Protein AF-A0AAQ3QT84-F1 (afdb_monomer_lite)

InterPro domains:
  IPR000823 Plant peroxidase [PR00461] (2-17)
  IPR000823 Plant peroxidase [PR00461] (18-35)
  IPR000823 Plant peroxidase [PR00461] (58-71)
  IPR000823 Plant peroxidase [PTHR31517] (7-84)
  IPR002016 Haem peroxidase [PF00141] (6-48)
  IPR002016 Haem peroxidase [PS50873] (1-84)
  IPR010255 Haem peroxidase superfamily [SSF48113] (5-84)

Sequence (84 aa):
MDPGTGSKDRFDNSYYQSLLKHKGFFTSDQTLLATLATSKKVQKFASNAVVFKSMFAPSMIKMGNIGVHTGSNGEIRANCRMAN

Secondary structure (DSSP, 8-state):
--TTSS-TTS-STHHHHHHHTT--SSHHHHHTTSSHHHHHHHHHHHH-HHHHHHHHHHHHHHHHTTT---TTSS---SSTTS--

Radius of gyration: 17.9 Å; chains: 1; bounding box: 41×25×48 Å

Organism: NCBI:txid4628

pLDDT: mean 93.01, std 12.01, range [43.31, 98.62]

Structure (mmCIF, N/CA/C/O backbone):
data_AF-A0AAQ3QT84-F1
#
_entry.id   AF-A0AAQ3QT84-F1
#
loop_
_atom_site.group_PDB
_atom_site.id
_atom_site.type_symbol
_atom_site.label_atom_id
_atom_site.label_alt_id
_atom_site.label_comp_id
_atom_site.label_asym_id
_atom_site.label_entity_id
_atom_site.label_seq_id
_atom_site.pdbx_PDB_ins_code
_atom_site.Cartn_x
_atom_site.Cartn_y
_atom_site.Cartn_z
_atom_site.occupancy
_atom_site.B_iso_or_equiv
_atom_site.auth_seq_id
_atom_site.auth_comp_id
_atom_site.auth_asym_id
_atom_site.auth_atom_id
_atom_site.pdbx_PDB_model_num
ATOM 1 N N . MET A 1 1 ? 5.038 -1.798 13.601 1.00 50.12 1 MET A N 1
ATOM 2 C CA . MET A 1 1 ? 4.269 -3.041 13.813 1.00 50.12 1 MET A CA 1
ATOM 3 C C .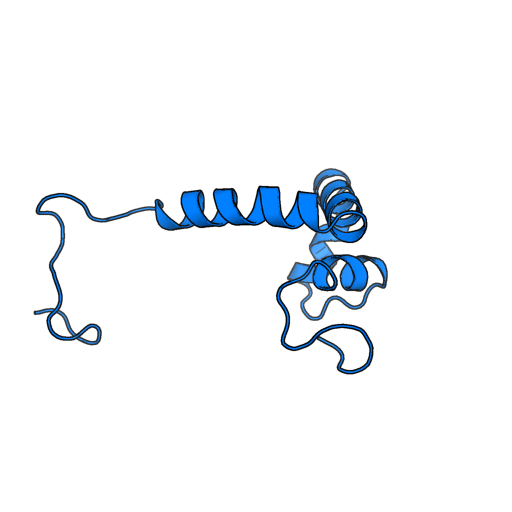 MET A 1 1 ? 4.580 -3.542 15.215 1.00 50.12 1 MET A C 1
ATOM 5 O O . MET A 1 1 ? 5.680 -4.025 15.445 1.00 50.12 1 MET A O 1
ATOM 9 N N . ASP A 1 2 ? 3.669 -3.318 16.162 1.00 43.31 2 ASP A N 1
ATOM 10 C CA . ASP A 1 2 ? 3.771 -3.825 17.538 1.00 43.31 2 ASP A CA 1
ATOM 11 C C . ASP A 1 2 ? 3.710 -5.368 17.524 1.00 43.31 2 ASP A C 1
ATOM 13 O O . ASP A 1 2 ? 2.766 -5.926 16.956 1.00 43.31 2 ASP A O 1
ATOM 17 N N . PRO A 1 3 ? 4.685 -6.073 18.126 1.00 51.19 3 PRO A N 1
ATOM 18 C CA . PRO A 1 3 ? 4.696 -7.524 18.235 1.00 51.19 3 PRO A CA 1
ATOM 19 C C . PRO A 1 3 ? 3.464 -8.193 18.841 1.00 51.19 3 PRO A C 1
ATOM 21 O O . PRO A 1 3 ? 3.317 -9.403 18.665 1.00 51.19 3 PRO A O 1
ATOM 24 N N . GLY A 1 4 ? 2.633 -7.455 19.580 1.00 54.41 4 GLY A N 1
ATOM 25 C CA . GLY A 1 4 ? 1.567 -8.022 20.404 1.00 54.41 4 GLY A CA 1
ATOM 26 C C . GLY A 1 4 ? 0.237 -8.295 19.700 1.00 54.41 4 GLY A C 1
ATOM 27 O O . GLY A 1 4 ? -0.625 -8.940 20.289 1.00 54.41 4 GLY A O 1
ATOM 28 N N . THR A 1 5 ? 0.016 -7.820 18.469 1.00 56.69 5 THR A N 1
ATOM 29 C CA . THR A 1 5 ? -1.297 -7.951 17.808 1.00 56.69 5 THR A CA 1
ATOM 30 C C . THR A 1 5 ? -1.182 -8.105 16.288 1.00 56.69 5 THR A C 1
ATOM 32 O O . THR A 1 5 ? -1.201 -7.107 15.578 1.00 56.69 5 THR A O 1
ATOM 35 N N . GLY A 1 6 ? -1.140 -9.341 15.775 1.00 61.22 6 GLY A N 1
ATOM 36 C CA . GLY A 1 6 ? -1.304 -9.631 14.339 1.00 61.22 6 GLY A CA 1
ATOM 37 C C . GLY A 1 6 ? -0.012 -9.895 13.559 1.00 61.22 6 GLY A C 1
ATOM 38 O O . GLY A 1 6 ? 1.089 -9.599 14.011 1.00 61.22 6 GLY A O 1
ATOM 39 N N . SER A 1 7 ? -0.168 -10.559 12.413 1.00 69.31 7 SER A N 1
ATOM 40 C CA . SER A 1 7 ? 0.852 -11.387 11.773 1.00 69.31 7 SER A CA 1
ATOM 41 C C . SER A 1 7 ? 2.041 -10.617 11.191 1.00 69.31 7 SER A C 1
ATOM 43 O O . SER A 1 7 ? 2.019 -10.218 10.030 1.00 69.31 7 SER A O 1
ATOM 45 N N . LYS A 1 8 ? 3.122 -10.511 11.970 1.00 76.56 8 LYS A N 1
ATOM 46 C CA . LYS A 1 8 ? 4.401 -9.896 11.567 1.00 76.56 8 LYS A CA 1
ATOM 47 C C . LYS A 1 8 ? 4.897 -10.335 10.185 1.00 76.56 8 LYS A C 1
ATOM 49 O O . LYS A 1 8 ? 5.393 -9.504 9.434 1.00 76.56 8 LYS A O 1
ATOM 54 N N . ASP A 1 9 ? 4.686 -11.609 9.854 1.00 86.25 9 ASP A N 1
ATOM 55 C CA . ASP A 1 9 ? 5.267 -12.244 8.669 1.00 86.25 9 ASP A CA 1
ATOM 56 C C . ASP A 1 9 ? 4.207 -12.733 7.667 1.00 86.25 9 ASP A C 1
ATOM 58 O O . ASP A 1 9 ? 4.501 -13.557 6.802 1.00 86.25 9 ASP A O 1
ATOM 62 N N . ARG A 1 10 ? 2.949 -12.269 7.768 1.00 89.62 10 ARG A N 1
ATOM 63 C CA . ARG A 1 10 ? 1.916 -12.607 6.767 1.00 89.62 10 ARG A CA 1
ATOM 64 C C . ARG A 1 10 ? 1.383 -11.362 6.097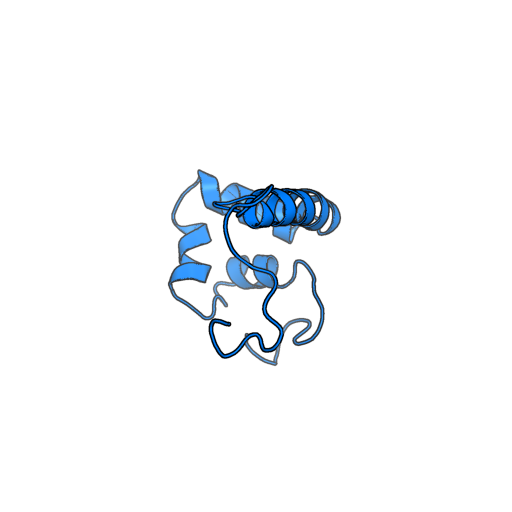 1.00 89.62 10 ARG A C 1
ATOM 66 O O . ARG A 1 10 ? 1.124 -10.342 6.725 1.00 89.62 10 ARG A O 1
ATOM 73 N N . PHE A 1 11 ? 1.138 -11.510 4.804 1.00 92.50 11 PHE A N 1
ATOM 74 C CA . PHE A 1 11 ? 0.459 -10.505 4.015 1.00 92.50 11 PHE A CA 1
ATOM 75 C C . PHE A 1 11 ? -1.061 -10.647 4.178 1.00 92.50 11 PHE A C 1
ATOM 77 O O . PHE A 1 11 ? -1.713 -11.469 3.523 1.00 92.50 11 PHE A O 1
ATOM 84 N N . ASP A 1 12 ? -1.631 -9.853 5.077 1.00 93.44 12 ASP A N 1
ATOM 85 C CA . ASP A 1 12 ? -3.062 -9.826 5.363 1.00 93.44 12 ASP A CA 1
ATOM 86 C C . ASP A 1 12 ? -3.567 -8.395 5.633 1.00 93.44 12 ASP A C 1
ATOM 88 O O . ASP A 1 12 ? -2.859 -7.408 5.437 1.00 93.44 12 ASP A O 1
ATOM 92 N N . ASN A 1 13 ? -4.836 -8.265 6.021 1.00 95.50 13 ASN A N 1
ATOM 93 C CA . ASN A 1 13 ? -5.455 -6.973 6.305 1.00 95.50 13 ASN A CA 1
ATOM 94 C C . ASN A 1 13 ? -5.309 -6.525 7.773 1.00 95.50 13 ASN A C 1
ATOM 96 O O . ASN A 1 13 ? -5.923 -5.524 8.157 1.00 95.50 13 ASN A O 1
ATOM 100 N N . SER A 1 14 ? -4.501 -7.215 8.590 1.00 94.50 14 SER A N 1
ATOM 101 C CA . SER A 1 14 ? -4.238 -6.826 9.984 1.00 94.50 14 SER A CA 1
ATOM 102 C C . SER A 1 14 ? -3.566 -5.455 10.085 1.00 94.50 14 SER A C 1
ATOM 104 O O . SER A 1 14 ? -3.781 -4.742 11.068 1.00 94.50 14 SER A O 1
ATOM 106 N N . TYR A 1 15 ? -2.859 -5.024 9.031 1.00 94.81 15 TYR A N 1
ATOM 107 C CA . TYR A 1 15 ? -2.406 -3.641 8.857 1.00 94.81 15 TYR A CA 1
ATOM 108 C C . TYR A 1 15 ? -3.560 -2.646 9.060 1.00 94.81 15 TYR A C 1
ATOM 110 O O . TYR A 1 15 ? -3.515 -1.829 9.977 1.00 94.81 15 TYR A O 1
ATOM 118 N N . TYR A 1 16 ? -4.649 -2.768 8.290 1.00 96.88 16 TYR A N 1
ATOM 119 C CA . TYR A 1 16 ? -5.797 -1.857 8.382 1.00 96.88 16 TYR A CA 1
ATOM 120 C C . TYR A 1 16 ? -6.560 -1.998 9.703 1.00 96.88 16 TYR A C 1
ATOM 122 O O . TYR A 1 16 ? -7.039 -1.001 10.241 1.00 96.88 16 TYR A O 1
ATOM 130 N N . GLN A 1 17 ? -6.640 -3.210 10.263 1.00 96.31 17 GLN A N 1
ATOM 131 C CA . GLN A 1 17 ? -7.222 -3.428 11.594 1.00 96.31 17 GLN A CA 1
ATOM 132 C C . GLN A 1 17 ? -6.419 -2.717 12.693 1.00 96.31 17 GLN A C 1
ATOM 134 O O . GLN A 1 17 ? -7.000 -2.225 13.659 1.00 96.31 17 GLN A O 1
ATOM 139 N N . SER A 1 18 ? -5.097 -2.631 12.540 1.00 94.94 18 SER A N 1
ATOM 140 C CA . SER A 1 18 ? -4.215 -1.929 13.477 1.00 94.94 18 SER A CA 1
ATOM 141 C C . SER A 1 18 ? -4.384 -0.413 13.386 1.00 94.94 18 SER A C 1
ATOM 143 O O . SER A 1 18 ? -4.399 0.253 14.420 1.00 94.94 18 SER A O 1
ATOM 145 N N . LEU A 1 19 ? -4.610 0.134 12.185 1.00 96.75 19 LEU A N 1
ATOM 146 C CA . LEU A 1 19 ? -4.913 1.563 12.014 1.00 96.75 19 LEU A CA 1
ATOM 147 C C . LEU A 1 19 ? -6.187 1.966 12.761 1.00 96.75 19 LEU A C 1
ATOM 149 O O . LEU A 1 19 ? -6.191 2.986 13.446 1.00 96.75 19 LEU A O 1
ATOM 153 N N . LEU A 1 20 ? -7.241 1.140 12.696 1.00 97.12 20 LEU A N 1
ATOM 154 C CA . LEU A 1 20 ? -8.492 1.372 13.436 1.00 97.12 20 LEU A CA 1
ATOM 155 C C . LEU A 1 20 ? -8.311 1.337 14.962 1.00 97.12 20 LEU A C 1
ATOM 157 O O . LEU A 1 20 ? -9.125 1.902 15.682 1.00 97.12 20 LEU A O 1
ATOM 161 N N . LYS A 1 21 ? -7.245 0.698 15.456 1.00 96.69 21 LYS A N 1
ATOM 162 C CA . LYS A 1 21 ? -6.857 0.679 16.876 1.00 96.69 21 LYS A CA 1
ATOM 163 C C . LYS A 1 21 ? -5.848 1.777 17.231 1.00 96.69 21 LYS A C 1
ATOM 165 O O . LYS A 1 21 ? -5.257 1.717 18.303 1.00 96.69 21 LYS A O 1
ATOM 170 N N . HIS A 1 22 ? -5.610 2.731 16.329 1.00 95.81 22 HIS A N 1
ATOM 171 C CA . HIS A 1 22 ? -4.588 3.772 16.467 1.00 95.81 22 HIS A CA 1
ATOM 172 C C . HIS A 1 22 ? -3.173 3.223 16.725 1.00 95.81 22 HIS A C 1
ATOM 174 O O . HIS A 1 22 ? -2.358 3.854 17.392 1.00 95.81 22 HIS A O 1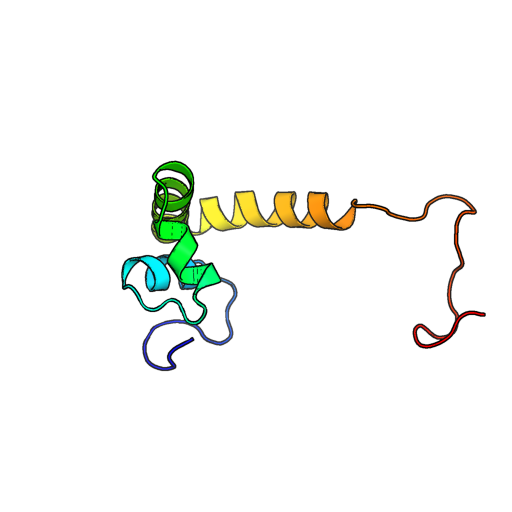
ATOM 180 N N . LYS A 1 23 ? -2.876 2.034 16.182 1.00 94.56 23 LYS A N 1
ATOM 181 C CA . LYS A 1 23 ? -1.566 1.369 16.261 1.00 94.56 23 LYS A CA 1
ATOM 182 C C . LYS A 1 23 ? -0.754 1.498 14.961 1.00 94.56 23 LYS A C 1
ATOM 184 O O . LYS A 1 23 ? 0.069 0.630 14.662 1.00 94.56 23 LYS A O 1
ATOM 189 N N . GLY A 1 24 ? -1.001 2.534 14.154 1.00 92.50 24 GLY A N 1
ATOM 190 C CA . GLY A 1 24 ? -0.142 2.860 13.010 1.00 92.50 24 GLY A CA 1
ATOM 191 C C . GLY A 1 24 ? 1.280 3.164 13.484 1.00 92.50 24 GLY A C 1
ATOM 192 O O . GLY A 1 24 ? 1.456 3.845 14.489 1.00 92.50 24 GLY A O 1
ATOM 193 N N . PHE A 1 25 ? 2.297 2.624 12.806 1.00 90.56 25 PHE A N 1
ATOM 194 C CA . PHE A 1 25 ? 3.684 2.813 13.243 1.00 90.56 25 PHE A CA 1
ATOM 195 C C . PHE A 1 25 ? 4.240 4.151 12.766 1.00 90.56 25 PHE A C 1
ATOM 197 O O . PHE A 1 25 ? 4.862 4.875 13.538 1.00 90.56 25 PHE A O 1
ATOM 204 N N . PHE A 1 26 ? 3.993 4.491 11.502 1.00 95.88 26 PHE A N 1
ATOM 205 C CA . PHE A 1 26 ? 4.374 5.781 10.951 1.00 95.88 26 PHE A CA 1
ATOM 206 C C . PHE A 1 26 ? 3.209 6.769 10.994 1.00 95.88 26 PHE A C 1
ATOM 208 O O . PHE A 1 26 ? 2.038 6.400 10.875 1.00 95.88 26 PHE A O 1
ATOM 215 N N . THR A 1 27 ? 3.530 8.061 11.057 1.00 97.56 27 THR A N 1
ATOM 216 C CA . THR A 1 27 ? 2.536 9.135 10.914 1.00 97.56 27 THR A CA 1
ATOM 217 C C . THR A 1 27 ? 1.766 9.017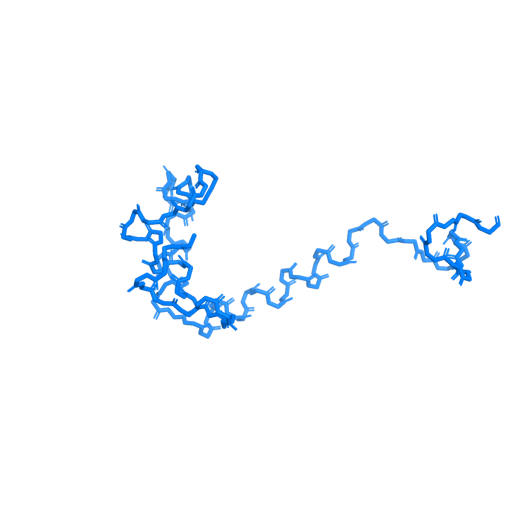 9.598 1.00 97.56 27 THR A C 1
ATOM 219 O O . THR A 1 27 ? 0.554 9.227 9.571 1.00 97.56 27 THR A O 1
ATOM 222 N N . SER A 1 28 ? 2.437 8.626 8.509 1.00 97.94 28 SER A N 1
ATOM 223 C CA . SER A 1 28 ? 1.810 8.396 7.202 1.00 97.94 28 SER A CA 1
ATOM 224 C C . SER A 1 28 ? 0.756 7.284 7.236 1.00 97.94 28 SER A C 1
ATOM 226 O O . SER A 1 28 ? -0.286 7.431 6.599 1.00 97.94 28 SER A O 1
ATOM 228 N N . ASP A 1 29 ? 0.971 6.223 8.022 1.00 97.50 29 ASP A N 1
ATOM 229 C CA . ASP A 1 29 ? -0.007 5.145 8.202 1.00 97.50 29 ASP A CA 1
ATOM 230 C C . ASP A 1 29 ? -1.263 5.670 8.898 1.00 97.50 29 ASP A C 1
ATOM 232 O O . ASP A 1 29 ? -2.388 5.495 8.425 1.00 97.50 29 ASP A O 1
ATOM 236 N N . GLN A 1 30 ? -1.073 6.358 10.025 1.00 98.12 30 GLN A N 1
ATOM 237 C CA . GLN A 1 30 ? -2.185 6.844 10.836 1.00 98.12 30 GLN A CA 1
ATOM 238 C C . GLN A 1 30 ? -2.969 7.960 10.126 1.00 98.12 30 GLN A C 1
ATOM 240 O O . GLN A 1 30 ? -4.182 8.088 10.313 1.00 98.12 30 GLN A O 1
ATOM 245 N N . THR A 1 31 ? -2.308 8.708 9.237 1.00 98.50 31 THR A N 1
ATOM 246 C CA . THR A 1 31 ? -2.923 9.750 8.397 1.00 98.50 31 THR A CA 1
ATOM 247 C C . THR A 1 31 ? -3.976 9.184 7.439 1.00 98.50 31 THR A C 1
ATOM 249 O O . THR A 1 31 ? -4.886 9.906 7.034 1.00 98.50 31 THR A O 1
ATOM 252 N N . LEU A 1 32 ? -3.967 7.879 7.139 1.00 98.25 32 LEU A N 1
ATOM 253 C CA . LEU A 1 32 ? -5.031 7.247 6.345 1.00 98.25 32 LEU A CA 1
ATOM 254 C C . LEU A 1 32 ? -6.420 7.370 6.994 1.00 98.25 32 LEU A C 1
ATOM 256 O O . LEU A 1 32 ? -7.428 7.248 6.297 1.00 98.25 32 LEU A O 1
ATOM 260 N N . LEU A 1 33 ? -6.502 7.659 8.294 1.00 98.38 33 LEU A N 1
ATOM 261 C CA . LEU A 1 33 ? -7.763 7.931 8.986 1.00 98.38 33 LEU A CA 1
ATOM 262 C C . LEU A 1 33 ? -8.162 9.416 9.018 1.00 98.38 33 LEU A C 1
ATOM 264 O O . LEU A 1 33 ? -9.277 9.717 9.434 1.00 98.38 33 LEU A O 1
ATOM 268 N N . ALA A 1 34 ? -7.311 10.332 8.546 1.00 97.94 34 ALA A N 1
ATOM 269 C CA . ALA A 1 34 ? -7.521 11.777 8.674 1.00 97.94 34 ALA A CA 1
ATOM 270 C C . ALA A 1 34 ? -8.650 12.334 7.790 1.00 97.94 34 ALA A C 1
ATOM 272 O O . ALA A 1 34 ? -9.236 13.361 8.116 1.00 97.94 34 ALA A O 1
ATOM 273 N N . THR A 1 35 ? -8.973 11.674 6.673 1.00 98.38 35 THR A N 1
ATOM 274 C CA . THR A 1 35 ? -10.039 12.122 5.762 1.00 98.38 35 THR A CA 1
ATOM 275 C C . THR A 1 35 ? -11.133 11.074 5.632 1.00 98.38 35 THR A C 1
ATOM 277 O O . THR A 1 35 ? -10.866 9.873 5.689 1.00 98.38 35 THR A O 1
ATOM 280 N N . LEU A 1 36 ? -12.368 11.514 5.371 1.00 98.12 36 LEU A N 1
ATOM 281 C CA . LEU A 1 36 ? -13.505 10.612 5.158 1.00 98.12 36 LEU A CA 1
ATOM 282 C C . LEU A 1 36 ? -13.279 9.648 3.980 1.00 98.12 36 LEU A C 1
ATOM 284 O O . LEU A 1 36 ? -13.724 8.501 4.008 1.00 98.12 36 LEU A O 1
ATOM 288 N N . ALA A 1 37 ? -12.594 10.107 2.931 1.00 97.88 37 ALA A N 1
ATOM 289 C CA . ALA A 1 37 ? -12.347 9.310 1.735 1.00 97.88 37 ALA A CA 1
ATOM 290 C C . ALA A 1 37 ? -11.393 8.137 2.011 1.00 97.88 37 ALA A C 1
ATOM 292 O O . ALA A 1 37 ? -11.631 7.016 1.552 1.00 97.88 37 ALA A O 1
ATOM 293 N N . THR A 1 38 ? -10.317 8.381 2.760 1.00 98.12 38 THR A N 1
ATOM 294 C CA . THR A 1 38 ? -9.321 7.357 3.092 1.00 98.12 38 THR A CA 1
ATOM 295 C C . THR A 1 38 ? -9.784 6.482 4.254 1.00 98.12 38 THR A C 1
ATOM 297 O O . THR A 1 38 ? -9.640 5.262 4.176 1.00 98.12 38 THR A O 1
ATOM 300 N N . SER A 1 39 ? -10.454 7.050 5.261 1.00 98.31 39 SER A N 1
ATOM 301 C CA . SER A 1 39 ? -10.938 6.293 6.420 1.00 98.31 39 SER A CA 1
ATOM 302 C C . SER A 1 39 ? -11.996 5.253 6.040 1.00 98.31 39 SER A C 1
ATOM 304 O O . SER A 1 39 ? -11.930 4.117 6.510 1.00 98.31 39 SER A O 1
ATOM 306 N N . LYS A 1 40 ? -12.898 5.566 5.098 1.00 98.44 40 LYS A N 1
ATOM 307 C CA . LYS A 1 40 ? -13.850 4.588 4.533 1.00 98.44 40 LYS A CA 1
ATOM 308 C C . LYS A 1 40 ? -13.149 3.398 3.873 1.00 98.44 40 LYS A C 1
ATOM 310 O O . LYS A 1 40 ? -13.603 2.262 4.012 1.00 98.44 40 LYS A O 1
ATOM 315 N N . LYS A 1 41 ? -12.036 3.628 3.167 1.00 98.31 41 LYS A N 1
ATOM 316 C CA . LYS A 1 41 ? -11.240 2.544 2.563 1.00 98.31 41 LYS A CA 1
ATOM 317 C C . LYS A 1 41 ? -10.557 1.700 3.635 1.00 98.31 41 LYS A C 1
ATOM 319 O O . LYS A 1 41 ? -10.619 0.478 3.546 1.00 98.31 41 LYS A O 1
ATOM 324 N N . VAL A 1 42 ? -9.981 2.331 4.662 1.00 98.44 42 VAL A N 1
ATOM 325 C CA . VAL A 1 42 ? -9.383 1.622 5.807 1.00 98.44 42 VAL A CA 1
ATOM 326 C C . VAL A 1 42 ? -10.413 0.710 6.472 1.00 98.44 42 VAL A C 1
ATOM 328 O O . VAL A 1 42 ? -10.142 -0.474 6.648 1.00 98.44 42 VAL A O 1
ATOM 331 N N . GLN A 1 43 ? -11.620 1.212 6.753 1.00 98.56 43 GLN A N 1
ATOM 332 C CA . GLN A 1 43 ? -12.705 0.407 7.327 1.00 98.56 43 GLN A CA 1
ATOM 333 C C . GLN A 1 43 ? -13.085 -0.777 6.427 1.00 98.56 43 GLN A C 1
ATOM 335 O O . GLN A 1 43 ? -13.190 -1.904 6.907 1.00 98.56 43 GLN A O 1
ATOM 340 N N . LYS A 1 44 ? -13.229 -0.547 5.114 1.00 98.50 44 LYS A N 1
ATOM 341 C CA . LYS A 1 44 ? -13.567 -1.596 4.137 1.00 98.50 44 LYS A CA 1
ATOM 342 C C . LYS A 1 44 ? -12.501 -2.691 4.063 1.00 98.50 44 LYS A C 1
ATOM 344 O O . LYS A 1 44 ? -12.827 -3.871 3.982 1.00 98.50 44 LYS A O 1
ATOM 349 N N . PHE A 1 45 ? -11.227 -2.313 4.067 1.00 98.31 45 PHE A N 1
ATOM 350 C CA . PHE A 1 45 ? -10.124 -3.270 3.994 1.00 98.31 45 PHE A CA 1
ATOM 351 C C . PHE A 1 45 ? -9.919 -4.010 5.315 1.00 98.31 45 PHE A C 1
ATOM 353 O O . PHE A 1 45 ? -9.655 -5.210 5.298 1.00 98.31 45 PHE A O 1
ATOM 360 N N . ALA A 1 46 ? -10.113 -3.346 6.456 1.00 97.81 46 ALA A N 1
ATOM 361 C CA . ALA A 1 46 ? -10.047 -3.976 7.772 1.00 97.81 46 ALA A CA 1
ATOM 362 C C . ALA A 1 46 ? -11.150 -5.028 7.986 1.00 97.81 46 ALA A C 1
ATOM 364 O O . ALA A 1 46 ? -10.890 -6.058 8.611 1.00 97.81 46 ALA A O 1
ATOM 365 N N . SER A 1 47 ? -12.356 -4.795 7.453 1.00 98.12 47 SER A N 1
ATOM 366 C CA . SER A 1 47 ? -13.493 -5.715 7.592 1.00 98.12 47 SER A CA 1
ATOM 367 C C . SER A 1 47 ? -13.491 -6.862 6.582 1.00 98.12 47 SER A C 1
ATOM 369 O O . SER A 1 47 ? -14.060 -7.914 6.862 1.00 98.12 47 SER A O 1
ATOM 371 N N . ASN A 1 48 ? -12.848 -6.698 5.419 1.00 97.81 48 ASN A N 1
ATOM 372 C CA . ASN A 1 48 ? -12.854 -7.712 4.369 1.00 97.81 48 ASN A CA 1
ATOM 373 C C . ASN A 1 48 ? -11.483 -7.866 3.685 1.00 97.81 48 ASN A C 1
ATOM 375 O O . ASN A 1 48 ? -11.098 -7.093 2.802 1.00 97.81 48 ASN A O 1
ATOM 379 N N . ALA A 1 49 ? -10.774 -8.937 4.053 1.00 95.50 49 ALA A N 1
ATOM 380 C CA . ALA A 1 49 ? -9.464 -9.270 3.498 1.00 95.50 49 ALA A CA 1
ATOM 381 C C . ALA A 1 49 ? -9.506 -9.606 1.996 1.00 95.50 49 ALA A C 1
ATOM 383 O O . ALA A 1 49 ? -8.539 -9.333 1.284 1.00 95.50 49 ALA A O 1
ATOM 384 N N . VAL A 1 50 ? -10.609 -10.175 1.496 1.00 97.81 50 VAL A N 1
ATOM 385 C CA . VAL A 1 50 ? -10.778 -10.491 0.067 1.00 97.81 50 VAL A CA 1
ATOM 386 C C . VAL A 1 50 ? -10.863 -9.204 -0.743 1.00 97.81 50 VAL A C 1
ATOM 388 O O . VAL A 1 50 ? -10.172 -9.067 -1.750 1.00 97.81 50 VAL A O 1
ATOM 391 N N . VAL A 1 51 ? -11.628 -8.218 -0.265 1.00 98.06 51 VAL A N 1
ATOM 392 C CA . VAL A 1 51 ? -11.707 -6.898 -0.905 1.00 98.06 51 VAL A CA 1
ATOM 393 C C . VAL A 1 51 ? -10.338 -6.226 -0.924 1.00 98.06 51 VAL A C 1
ATOM 395 O O . VAL A 1 51 ? -9.928 -5.740 -1.977 1.00 98.06 51 VAL A O 1
ATOM 398 N N . PHE A 1 52 ? -9.610 -6.226 0.196 1.00 97.19 52 PHE A N 1
ATOM 399 C CA . PHE A 1 52 ? -8.242 -5.704 0.230 1.00 97.19 52 PHE A CA 1
ATOM 400 C C . PHE A 1 52 ? -7.366 -6.352 -0.851 1.00 97.19 52 PHE A C 1
ATOM 402 O O . PHE A 1 52 ? -6.808 -5.643 -1.687 1.00 97.19 52 PHE A O 1
ATOM 409 N N . LYS A 1 53 ? -7.302 -7.687 -0.892 1.00 96.44 53 LYS A N 1
ATOM 410 C CA . LYS A 1 53 ? -6.485 -8.419 -1.872 1.00 96.44 53 LYS A CA 1
ATOM 411 C C . LYS A 1 53 ? -6.907 -8.127 -3.315 1.00 96.44 53 LYS A C 1
ATOM 413 O O . LYS A 1 53 ? -6.044 -7.900 -4.160 1.00 96.44 53 LYS A O 1
ATOM 418 N N . SER A 1 54 ? -8.216 -8.052 -3.577 1.00 97.81 54 SER A N 1
ATOM 419 C CA . SER A 1 54 ? -8.766 -7.733 -4.904 1.00 97.81 54 SER A CA 1
ATOM 420 C C . SER A 1 54 ? -8.406 -6.328 -5.390 1.00 97.81 54 SER A C 1
ATOM 422 O O . SER A 1 54 ? -8.327 -6.103 -6.591 1.00 97.81 54 SER A O 1
ATOM 424 N N . MET A 1 55 ? -8.144 -5.393 -4.471 1.00 97.62 55 MET A N 1
ATOM 425 C CA . MET A 1 55 ? -7.690 -4.040 -4.799 1.00 97.62 55 MET A CA 1
ATOM 426 C C . MET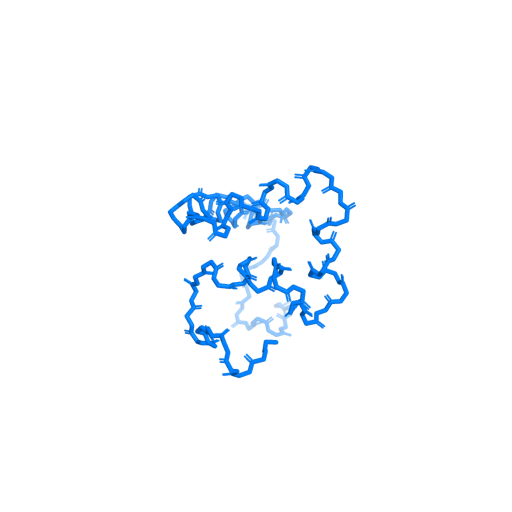 A 1 55 ? -6.162 -3.934 -4.825 1.00 97.62 55 MET A C 1
ATOM 428 O O . MET A 1 55 ? -5.616 -3.140 -5.590 1.00 97.62 55 MET A O 1
ATOM 432 N N . PHE A 1 56 ? -5.463 -4.728 -4.012 1.00 97.56 56 PHE A N 1
ATOM 433 C CA . PHE A 1 56 ? -4.007 -4.706 -3.915 1.00 97.56 56 PHE A CA 1
ATOM 434 C C . PHE A 1 56 ? -3.341 -5.181 -5.210 1.00 97.56 56 PHE A C 1
ATOM 436 O O . PHE A 1 56 ? -2.533 -4.451 -5.777 1.00 97.56 56 PHE A O 1
ATOM 443 N N . ALA A 1 57 ? -3.725 -6.353 -5.727 1.00 97.06 57 ALA A N 1
ATOM 444 C CA . ALA A 1 57 ? -3.130 -6.921 -6.939 1.00 97.06 57 ALA A CA 1
ATOM 445 C C . ALA A 1 57 ? -3.177 -5.973 -8.162 1.00 97.06 57 ALA A C 1
ATOM 447 O O . ALA A 1 57 ? -2.115 -5.682 -8.719 1.00 97.06 57 ALA A O 1
ATOM 448 N N . PRO A 1 58 ? -4.335 -5.405 -8.563 1.00 98.25 58 PRO A N 1
ATOM 449 C CA . PRO A 1 58 ? -4.373 -4.470 -9.687 1.00 98.25 58 PRO A CA 1
ATOM 450 C C . PRO A 1 58 ? -3.639 -3.155 -9.397 1.00 98.25 58 PRO A C 1
ATOM 452 O O . PRO A 1 58 ? -3.091 -2.555 -10.320 1.00 98.25 58 PRO A O 1
ATOM 455 N N . SER A 1 59 ? -3.577 -2.710 -8.136 1.00 98.38 59 SER A N 1
ATOM 456 C CA . SER A 1 59 ? -2.791 -1.524 -7.766 1.00 98.38 59 SER A CA 1
ATOM 457 C C . SER A 1 59 ? -1.296 -1.754 -7.989 1.00 98.38 59 SER A C 1
ATOM 459 O O . SER A 1 59 ? -0.620 -0.880 -8.527 1.00 98.38 59 SER A O 1
ATOM 461 N N . MET A 1 60 ? -0.793 -2.945 -7.652 1.00 98.50 60 MET A N 1
ATOM 462 C CA . MET A 1 60 ? 0.607 -3.319 -7.878 1.00 98.50 60 MET A CA 1
ATOM 463 C C . MET A 1 60 ? 0.931 -3.498 -9.364 1.00 98.50 60 MET A C 1
ATOM 465 O O . MET A 1 60 ? 1.982 -3.041 -9.803 1.00 98.50 60 MET A O 1
ATOM 469 N N . ILE A 1 61 ? 0.019 -4.074 -10.157 1.00 98.38 61 ILE A N 1
ATOM 470 C CA . ILE A 1 61 ? 0.165 -4.145 -11.624 1.00 98.38 61 ILE A CA 1
ATOM 471 C C . ILE A 1 61 ? 0.243 -2.736 -12.217 1.00 98.38 61 ILE A C 1
ATOM 473 O O . ILE A 1 61 ? 1.146 -2.430 -12.991 1.00 98.38 61 ILE A O 1
ATOM 477 N N . LYS A 1 62 ? -0.675 -1.847 -11.818 1.00 98.62 62 LYS A N 1
ATOM 478 C CA . LYS A 1 62 ? -0.675 -0.456 -12.281 1.00 98.62 62 LYS A CA 1
ATOM 479 C C . LYS A 1 62 ? 0.618 0.266 -11.901 1.00 98.62 62 LYS A C 1
ATOM 481 O O . LYS A 1 62 ? 1.151 1.002 -12.723 1.00 98.62 62 LYS A O 1
ATOM 486 N N . MET A 1 63 ? 1.122 0.047 -10.686 1.00 98.50 63 MET A N 1
ATOM 487 C CA . MET A 1 63 ? 2.388 0.618 -10.224 1.00 98.50 63 MET A CA 1
ATOM 488 C C . MET A 1 63 ? 3.584 0.102 -11.035 1.00 98.50 63 MET A C 1
ATOM 490 O O . MET A 1 63 ? 4.449 0.891 -11.397 1.00 98.50 63 MET A O 1
ATOM 494 N N . GLY A 1 64 ? 3.611 -1.192 -11.368 1.00 97.88 64 GLY A N 1
ATOM 495 C CA . GLY A 1 64 ? 4.677 -1.804 -12.169 1.00 97.88 64 GLY A CA 1
ATOM 496 C C . GLY A 1 64 ? 4.773 -1.280 -13.604 1.00 97.88 64 GLY A C 1
ATOM 497 O O . GLY A 1 64 ? 5.814 -1.425 -14.231 1.00 97.88 64 GLY A O 1
ATOM 498 N N . ASN A 1 65 ? 3.722 -0.627 -14.104 1.00 97.94 65 ASN A N 1
ATOM 499 C CA . ASN A 1 65 ? 3.679 -0.053 -15.449 1.00 97.94 65 ASN A CA 1
ATOM 500 C C . ASN A 1 65 ? 4.097 1.429 -15.500 1.00 97.94 65 ASN A C 1
ATOM 502 O O . ASN A 1 65 ? 4.034 2.049 -16.562 1.00 97.94 65 ASN A O 1
ATOM 506 N N . ILE A 1 66 ? 4.493 2.034 -14.376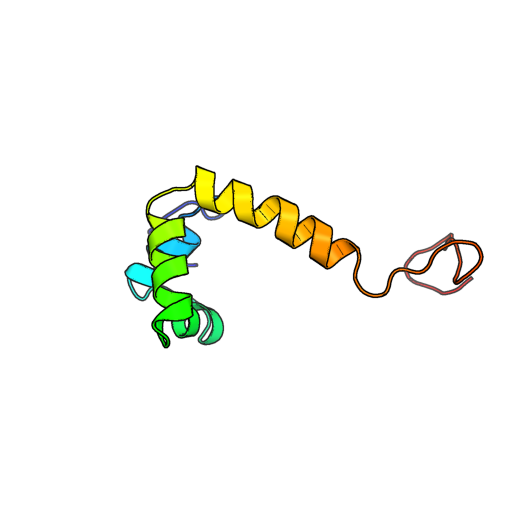 1.00 98.19 66 ILE A N 1
ATOM 507 C CA . ILE A 1 66 ? 4.905 3.442 -14.334 1.00 98.19 66 ILE A CA 1
ATOM 508 C C . ILE A 1 66 ? 6.299 3.588 -14.956 1.00 98.19 66 ILE A C 1
ATOM 510 O O . ILE A 1 66 ? 7.264 3.023 -14.454 1.00 98.19 66 ILE A O 1
ATOM 514 N N . GLY A 1 67 ? 6.412 4.391 -16.020 1.00 96.88 67 GLY A N 1
ATOM 515 C CA . GLY A 1 67 ? 7.705 4.829 -16.564 1.00 96.88 67 GLY A CA 1
ATOM 516 C C . GLY A 1 67 ? 8.589 3.714 -17.133 1.00 96.88 67 GLY A C 1
ATOM 517 O O . GLY A 1 67 ? 9.806 3.866 -17.166 1.00 96.88 67 GLY A O 1
ATOM 518 N N . VAL A 1 68 ? 8.000 2.589 -17.547 1.00 97.25 68 VAL A N 1
ATOM 519 C CA . VAL A 1 68 ? 8.755 1.429 -18.034 1.00 97.25 68 VAL A CA 1
ATOM 520 C C . VAL A 1 68 ? 9.467 1.709 -19.359 1.00 97.25 68 VAL A C 1
ATOM 522 O O . VAL A 1 68 ? 8.908 2.305 -20.281 1.00 97.25 68 VAL A O 1
ATOM 525 N N . HIS A 1 69 ? 10.700 1.219 -19.471 1.00 97.12 69 HIS A N 1
ATOM 526 C CA . HIS A 1 69 ? 11.433 1.181 -20.730 1.00 97.12 69 HIS A CA 1
ATOM 527 C C . HIS A 1 69 ? 10.993 -0.039 -21.552 1.00 97.12 69 HIS A C 1
ATOM 529 O O . HIS A 1 69 ? 10.958 -1.158 -21.043 1.00 97.12 69 HIS A O 1
ATOM 535 N N . THR A 1 70 ? 10.609 0.185 -22.812 1.00 96.25 70 THR A N 1
ATOM 536 C CA . THR A 1 70 ? 10.083 -0.846 -23.722 1.00 96.25 70 THR A CA 1
ATOM 537 C C . THR A 1 70 ? 10.738 -0.746 -25.099 1.00 96.25 70 THR A C 1
ATOM 539 O O . THR A 1 70 ? 11.320 0.284 -25.450 1.00 96.25 70 THR A O 1
ATOM 542 N N . GLY A 1 71 ? 10.649 -1.818 -25.891 1.00 94.94 71 GLY A N 1
ATOM 543 C CA . GLY A 1 71 ? 11.313 -1.893 -27.192 1.00 94.94 71 GLY A CA 1
ATOM 544 C C . GLY A 1 71 ? 12.833 -1.837 -27.038 1.00 94.94 71 GLY A C 1
ATOM 545 O O . GLY A 1 71 ? 13.400 -2.564 -26.229 1.00 94.94 71 GLY A O 1
ATOM 546 N N . SER A 1 72 ? 13.481 -0.962 -27.801 1.00 95.88 72 SER A N 1
ATOM 547 C CA . SER A 1 72 ? 14.928 -0.723 -27.739 1.00 95.88 72 SER A CA 1
ATOM 548 C C . SER A 1 72 ? 15.330 0.398 -26.773 1.00 95.88 72 SER A C 1
ATOM 550 O O . SER A 1 72 ? 16.488 0.805 -26.769 1.00 95.88 72 SER A O 1
ATOM 552 N N . ASN A 1 73 ? 14.396 0.943 -25.987 1.00 96.62 73 ASN A N 1
ATOM 553 C CA . ASN A 1 73 ? 14.724 1.959 -24.990 1.00 96.62 73 ASN A CA 1
ATOM 554 C C . ASN A 1 73 ? 15.339 1.282 -23.756 1.00 96.62 73 ASN A C 1
ATOM 556 O O . ASN A 1 73 ? 14.731 0.377 -23.191 1.00 96.62 73 ASN A O 1
ATOM 560 N N . GLY A 1 74 ? 16.509 1.749 -23.316 1.00 94.88 74 GLY A N 1
ATOM 561 C CA . GLY A 1 74 ? 17.248 1.176 -22.184 1.00 94.88 74 GLY A CA 1
ATOM 562 C C . GLY A 1 74 ? 18.192 0.038 -22.588 1.00 94.88 74 GLY A C 1
ATOM 563 O O . GLY A 1 74 ? 18.619 -0.048 -23.735 1.00 94.88 74 GLY A O 1
ATOM 564 N N . GLU A 1 75 ? 18.535 -0.826 -21.631 1.00 96.38 75 GLU A N 1
ATOM 565 C CA . GLU A 1 75 ? 19.442 -1.958 -21.836 1.00 96.38 75 GLU A CA 1
ATOM 566 C C . GLU A 1 75 ? 19.086 -3.148 -20.935 1.00 96.38 75 GLU A C 1
ATOM 568 O O . GLU A 1 75 ? 18.517 -2.986 -19.849 1.00 96.38 75 GLU A O 1
ATOM 573 N N . ILE A 1 76 ? 19.472 -4.352 -21.361 1.00 96.81 76 ILE A N 1
ATOM 574 C CA . ILE A 1 76 ? 19.451 -5.537 -20.502 1.00 96.81 76 ILE A CA 1
ATOM 575 C C . ILE A 1 76 ? 20.805 -5.626 -19.797 1.00 96.81 76 ILE A C 1
ATOM 577 O O . ILE A 1 76 ? 21.819 -5.964 -20.404 1.00 96.81 76 ILE A O 1
ATOM 581 N N . ARG A 1 77 ? 20.829 -5.277 -18.509 1.00 97.50 77 ARG A N 1
ATOM 582 C CA . ARG A 1 77 ? 22.060 -5.252 -17.708 1.00 97.50 77 ARG A CA 1
ATOM 583 C C . ARG A 1 77 ? 22.560 -6.659 -17.402 1.00 97.50 77 ARG A C 1
ATOM 585 O O . ARG A 1 77 ? 21.816 -7.469 -16.851 1.00 97.50 77 ARG A O 1
ATOM 592 N N . ALA A 1 78 ? 23.842 -6.910 -17.667 1.00 97.94 78 ALA A N 1
ATOM 593 C CA . ALA A 1 78 ? 24.512 -8.139 -17.233 1.00 97.94 78 ALA A CA 1
ATOM 594 C C . ALA A 1 78 ? 24.755 -8.149 -15.712 1.00 97.94 78 ALA A C 1
ATOM 596 O O . ALA A 1 78 ? 24.780 -9.200 -15.074 1.00 97.94 78 ALA A O 1
ATOM 597 N N . ASN A 1 79 ? 24.893 -6.962 -15.118 1.00 97.75 79 ASN A N 1
ATOM 598 C CA . ASN A 1 79 ? 25.002 -6.759 -13.681 1.00 97.75 79 ASN A CA 1
ATOM 599 C C . ASN A 1 79 ? 24.105 -5.591 -13.258 1.00 97.75 79 ASN A C 1
ATOM 601 O O . ASN A 1 79 ? 24.384 -4.445 -13.587 1.00 97.75 79 ASN A O 1
ATOM 605 N N . CYS A 1 80 ? 23.057 -5.846 -12.467 1.00 97.38 80 CYS A N 1
ATOM 606 C CA . CYS A 1 80 ? 22.098 -4.812 -12.050 1.00 97.38 80 CYS A CA 1
ATOM 607 C C . CYS A 1 80 ? 22.720 -3.628 -11.281 1.00 97.38 80 CYS A C 1
ATOM 609 O O . CYS A 1 80 ? 22.066 -2.597 -11.130 1.00 97.38 80 CYS A O 1
ATOM 611 N N . ARG A 1 81 ? 23.951 -3.763 -10.771 1.00 97.81 81 ARG A N 1
ATOM 612 C CA . ARG A 1 81 ? 24.648 -2.722 -9.998 1.00 97.81 81 ARG A CA 1
ATOM 613 C C . ARG A 1 81 ? 25.383 -1.693 -10.861 1.00 97.81 81 ARG A C 1
ATOM 615 O O . ARG A 1 81 ? 25.795 -0.674 -10.321 1.00 97.81 81 ARG A O 1
ATOM 622 N N . MET A 1 82 ? 25.560 -1.948 -12.156 1.00 97.06 82 MET A N 1
ATOM 623 C CA . MET A 1 82 ? 26.327 -1.094 -13.067 1.00 97.06 82 MET A CA 1
ATOM 624 C C . MET A 1 82 ? 25.593 -0.963 -14.406 1.00 97.06 82 MET A C 1
ATOM 626 O O . MET A 1 82 ? 24.835 -1.859 -14.774 1.00 97.06 82 MET A O 1
ATOM 630 N N . ALA A 1 83 ? 25.779 0.157 -15.104 1.00 95.31 83 ALA A N 1
ATOM 631 C CA . ALA A 1 83 ? 25.422 0.239 -16.521 1.00 95.31 83 ALA A CA 1
ATOM 632 C C . ALA A 1 83 ? 26.395 -0.626 -17.340 1.00 95.31 83 ALA A C 1
ATOM 634 O O . ALA A 1 83 ? 27.522 -0.850 -16.883 1.00 95.31 83 ALA A O 1
ATOM 635 N N . ASN A 1 84 ? 25.961 -1.149 -18.487 1.00 92.88 84 ASN A N 1
ATOM 636 C CA . ASN A 1 84 ? 26.872 -1.892 -19.364 1.00 92.88 84 ASN A CA 1
ATOM 637 C C . ASN A 1 84 ? 27.899 -0.973 -20.045 1.00 92.88 84 ASN A C 1
ATOM 639 O O . ASN A 1 84 ? 27.619 0.236 -20.221 1.00 92.88 84 ASN A O 1
#

Foldseek 3Di:
DDPPFDDPPDDWLVLLVCLVVVNHPDPVSVCLCVDPVSVVVSVVRNVDRVVVVVVVVVVVVVVVPPPDADDPGADDDPDPVDHD